Protein AF-A0A7C1DY58-F1 (afdb_monomer)

pLDDT: mean 73.37, std 11.37, range [44.47, 88.31]

Foldseek 3Di:
DDPVVVLVVQLVVQLVVLVVVLVVVLVVLVVLLVCLVPDDDDPVSVVSVVVSVVCCVVPVVVPSSVVSSVVSVVVSVPD

Sequence (79 aa):
MGADFRDALRNYYGGLIGIAVYLVVTAGVSFAAFMAAFGNPTPAAEALLDLAAIYFTVARPLWMIPIAYFLGGLFIRKK

Mean predicted aligned error: 10.34 Å

Solvent-accessible surface area (backbone atoms only — not comparable to full-atom values): 4331 Å² total; per-residue (Å²): 135,60,71,68,59,56,53,52,49,53,44,51,51,34,24,49,50,36,48,50,54,49,51,54,53,51,50,51,49,52,49,52,33,50,55,34,70,77,40,78,97,39,77,68,33,53,54,46,42,53,52,40,50,53,46,53,65,74,53,34,77,76,59,50,55,59,48,24,39,51,50,26,52,58,66,57,72,76,112

Nearest PDB structures (foldseek):
  7f6j-assembly1_C  TM=6.429E-01  e=6.225E+00  Homo sapiens

Structure (mmCIF, N/CA/C/O backbone):
data_AF-A0A7C1DY58-F1
#
_entry.id   AF-A0A7C1DY58-F1
#
loop_
_atom_site.group_PDB
_atom_site.id
_atom_site.type_symbol
_atom_site.label_atom_id
_atom_site.label_alt_id
_atom_site.label_comp_id
_atom_site.label_asym_id
_atom_site.label_entity_id
_atom_site.label_seq_id
_atom_site.pdbx_PDB_ins_code
_atom_site.Cartn_x
_atom_site.Cartn_y
_atom_site.Cartn_z
_atom_site.occupancy
_atom_site.B_iso_or_equiv
_atom_site.auth_seq_id
_atom_site.auth_comp_id
_atom_site.auth_asym_id
_atom_site.auth_atom_id
_atom_site.pdbx_PDB_model_num
ATOM 1 N N . MET A 1 1 ? 27.193 3.192 -25.576 1.00 52.91 1 MET A N 1
ATOM 2 C CA . MET A 1 1 ? 25.863 2.796 -25.060 1.00 52.91 1 MET A CA 1
ATOM 3 C C . MET A 1 1 ? 24.834 3.706 -25.706 1.00 52.91 1 MET A C 1
ATOM 5 O O . MET A 1 1 ? 24.889 4.904 -25.458 1.00 52.91 1 MET A O 1
ATOM 9 N N . GLY A 1 2 ? 24.014 3.164 -26.611 1.00 54.00 2 GLY A N 1
ATOM 10 C CA . GLY A 1 2 ? 23.014 3.927 -27.368 1.00 54.00 2 GLY A CA 1
ATOM 11 C C . GLY A 1 2 ? 21.893 4.464 -26.476 1.00 54.00 2 GLY A C 1
ATOM 12 O O . GLY A 1 2 ? 21.693 3.958 -25.371 1.00 54.00 2 GLY A O 1
ATOM 13 N N . ALA A 1 3 ? 21.195 5.496 -26.952 1.00 62.75 3 ALA A N 1
ATOM 14 C CA . ALA A 1 3 ? 20.108 6.169 -26.237 1.00 62.75 3 ALA A CA 1
ATOM 15 C C . ALA A 1 3 ? 19.055 5.184 -25.677 1.00 62.75 3 ALA A C 1
ATOM 17 O O . ALA A 1 3 ? 18.686 5.303 -24.510 1.00 62.75 3 ALA A O 1
ATOM 18 N N . ASP A 1 4 ? 18.730 4.121 -26.426 1.00 66.38 4 ASP A N 1
ATOM 19 C CA . ASP A 1 4 ? 17.785 3.066 -26.021 1.00 66.38 4 ASP A CA 1
ATOM 20 C C . ASP A 1 4 ? 18.130 2.378 -24.691 1.00 66.38 4 ASP A C 1
ATOM 22 O O . ASP A 1 4 ? 17.245 2.027 -23.913 1.00 66.38 4 ASP A O 1
ATOM 26 N N . PHE A 1 5 ? 19.419 2.200 -24.382 1.00 68.06 5 PHE A N 1
ATOM 27 C CA . PHE A 1 5 ? 19.831 1.535 -23.143 1.00 68.06 5 PHE A CA 1
ATOM 28 C C . PHE A 1 5 ? 19.604 2.423 -21.911 1.00 68.06 5 PHE A C 1
ATOM 30 O O . PHE A 1 5 ? 19.245 1.929 -20.841 1.00 68.06 5 PHE A O 1
ATOM 37 N N . ARG A 1 6 ? 19.779 3.746 -22.052 1.00 69.31 6 ARG A N 1
ATOM 38 C CA . ARG A 1 6 ? 19.483 4.699 -20.969 1.00 69.31 6 ARG A CA 1
ATOM 39 C C . ARG A 1 6 ? 17.985 4.813 -20.722 1.00 69.31 6 ARG A C 1
ATOM 41 O O . ARG A 1 6 ? 17.584 4.875 -19.561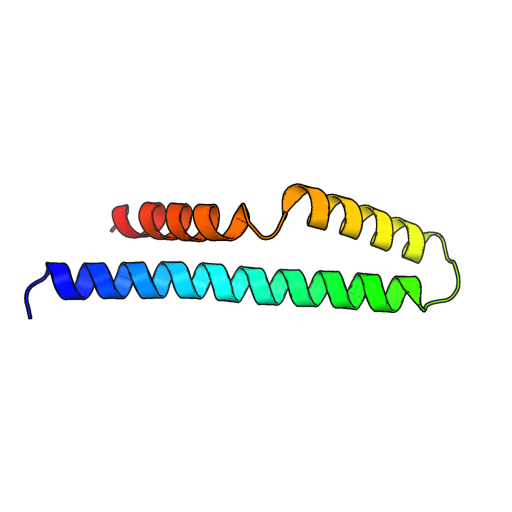 1.00 69.31 6 ARG A O 1
ATOM 48 N N . ASP A 1 7 ? 17.179 4.799 -21.777 1.00 67.19 7 ASP A N 1
ATOM 49 C CA . ASP A 1 7 ? 15.724 4.875 -21.651 1.00 67.19 7 ASP A CA 1
ATOM 50 C C . ASP A 1 7 ? 15.137 3.590 -21.055 1.00 67.19 7 ASP A C 1
ATOM 52 O O . ASP A 1 7 ? 14.306 3.663 -20.147 1.00 67.19 7 ASP A O 1
ATOM 56 N N . ALA A 1 8 ? 15.653 2.419 -21.444 1.00 66.38 8 ALA A N 1
ATOM 57 C CA . ALA A 1 8 ? 15.290 1.143 -20.828 1.00 66.38 8 ALA A CA 1
ATOM 58 C C . ALA A 1 8 ? 15.638 1.099 -19.328 1.00 66.38 8 ALA A C 1
ATOM 60 O O . ALA A 1 8 ? 14.796 0.720 -18.510 1.00 66.38 8 ALA A O 1
ATOM 61 N N . LEU A 1 9 ? 16.842 1.548 -18.947 1.00 70.31 9 LEU A N 1
ATOM 62 C CA . LEU A 1 9 ? 17.241 1.643 -17.540 1.00 70.31 9 LEU A CA 1
ATOM 63 C C . LEU A 1 9 ? 16.342 2.606 -16.761 1.00 70.31 9 LEU A C 1
ATOM 65 O O . LEU A 1 9 ? 15.876 2.272 -15.675 1.00 70.31 9 LEU A O 1
ATOM 69 N N . ARG A 1 10 ? 16.047 3.786 -17.312 1.00 68.69 10 ARG A N 1
ATOM 70 C CA . ARG A 1 10 ? 15.179 4.777 -16.665 1.00 68.69 10 ARG A CA 1
ATOM 71 C C . ARG A 1 10 ? 13.750 4.251 -16.470 1.00 68.69 10 ARG A C 1
ATOM 73 O O . ARG A 1 10 ? 13.158 4.510 -15.424 1.00 68.69 10 ARG A O 1
ATOM 80 N N . ASN A 1 11 ? 13.228 3.473 -17.419 1.00 67.56 11 ASN A N 1
ATOM 81 C CA . ASN A 1 11 ? 11.923 2.814 -17.312 1.00 67.56 11 ASN A CA 1
ATOM 82 C C . ASN A 1 11 ? 11.914 1.710 -16.244 1.00 67.56 11 ASN A C 1
ATOM 84 O O . ASN A 1 11 ? 10.981 1.623 -15.446 1.00 67.56 11 ASN A O 1
ATOM 88 N N . TYR A 1 12 ? 12.993 0.931 -16.167 1.00 70.75 12 TYR A N 1
ATOM 89 C CA . TYR A 1 12 ? 13.191 -0.080 -15.130 1.00 70.75 12 TYR A CA 1
ATOM 90 C C . TYR A 1 12 ? 13.260 0.537 -13.724 1.00 70.75 12 TYR A C 1
ATOM 92 O O . TYR A 1 12 ? 12.565 0.083 -12.815 1.00 70.75 12 TYR A O 1
ATOM 100 N N . TYR A 1 13 ? 14.018 1.627 -13.549 1.00 72.31 13 TYR A N 1
ATOM 101 C CA . TYR A 1 13 ? 14.058 2.366 -12.283 1.00 72.31 13 TYR A CA 1
ATOM 102 C C . TYR A 1 13 ? 12.700 2.986 -11.929 1.00 72.31 13 TYR A C 1
ATOM 104 O O . TYR A 1 13 ? 12.306 2.947 -10.767 1.00 72.31 13 TYR A O 1
ATOM 112 N N . GLY A 1 14 ? 11.953 3.503 -12.912 1.00 70.50 14 GLY A N 1
ATOM 113 C CA . GLY A 1 14 ? 10.591 4.004 -12.705 1.00 70.50 14 GLY A CA 1
ATOM 114 C C . GLY A 1 14 ? 9.632 2.922 -12.194 1.00 70.50 14 GLY A C 1
ATOM 115 O O . GLY A 1 14 ? 8.914 3.147 -11.220 1.00 70.50 14 GLY A O 1
ATOM 116 N N . GLY A 1 15 ? 9.677 1.727 -12.792 1.00 71.38 15 GLY A N 1
ATOM 117 C CA . GLY A 1 15 ? 8.906 0.568 -12.333 1.00 71.38 15 GLY A CA 1
ATOM 118 C C . GLY A 1 15 ? 9.297 0.121 -10.920 1.00 71.38 15 GLY A C 1
ATOM 119 O O . GLY A 1 15 ? 8.426 -0.099 -10.080 1.00 71.38 15 GLY A O 1
ATOM 120 N N . LEU A 1 16 ? 10.599 0.069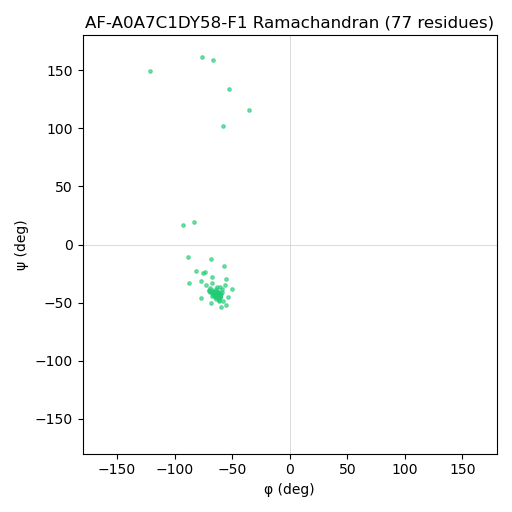 -10.620 1.00 76.31 16 LEU A N 1
ATOM 121 C CA . LEU A 1 16 ? 11.121 -0.253 -9.286 1.00 76.31 16 LEU A CA 1
ATOM 122 C C . LEU A 1 16 ? 10.682 0.746 -8.214 1.00 76.31 16 LEU A C 1
ATOM 124 O O . LEU A 1 16 ? 10.314 0.329 -7.119 1.00 76.31 16 LEU A O 1
ATOM 128 N N . ILE A 1 17 ? 10.683 2.047 -8.517 1.00 78.00 17 ILE A N 1
ATOM 129 C CA . ILE A 1 17 ? 10.200 3.080 -7.590 1.00 78.00 17 ILE A CA 1
ATOM 130 C C . ILE A 1 17 ? 8.705 2.892 -7.325 1.00 78.00 17 ILE A C 1
ATOM 132 O O . ILE A 1 17 ? 8.283 2.945 -6.172 1.00 78.00 17 ILE A O 1
ATOM 136 N N . GLY A 1 18 ? 7.908 2.616 -8.361 1.00 74.19 18 GLY A N 1
ATOM 137 C CA . GLY A 1 18 ? 6.483 2.321 -8.198 1.00 74.19 18 GLY A CA 1
ATOM 138 C C . GLY A 1 18 ? 6.233 1.101 -7.304 1.00 74.19 18 GLY A C 1
ATOM 139 O O . GLY A 1 18 ? 5.391 1.157 -6.408 1.00 74.19 18 GLY A O 1
ATOM 140 N N . ILE A 1 19 ? 7.015 0.032 -7.487 1.00 77.56 19 ILE A N 1
ATOM 141 C CA . ILE A 1 19 ? 6.976 -1.160 -6.627 1.00 77.56 19 ILE A CA 1
ATOM 142 C C . ILE A 1 19 ? 7.385 -0.811 -5.191 1.00 77.56 19 ILE A C 1
ATOM 144 O O . ILE A 1 19 ? 6.706 -1.214 -4.251 1.00 77.56 19 ILE A O 1
ATOM 148 N N . ALA A 1 20 ? 8.457 -0.041 -4.998 1.00 80.12 20 ALA A N 1
ATOM 149 C CA . ALA A 1 20 ? 8.924 0.346 -3.670 1.00 80.12 20 ALA A CA 1
ATOM 150 C C . A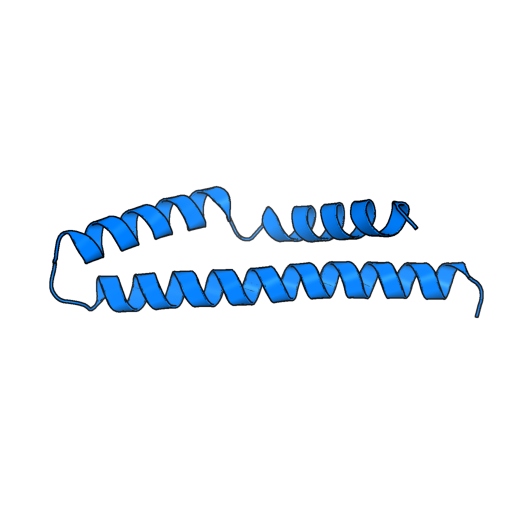LA A 1 20 ? 7.872 1.172 -2.913 1.00 80.12 20 ALA A C 1
ATOM 152 O O . ALA A 1 20 ? 7.572 0.873 -1.759 1.00 80.12 20 ALA A O 1
ATOM 153 N N . VAL A 1 21 ? 7.254 2.160 -3.571 1.00 82.00 21 VAL A N 1
ATOM 154 C CA . VAL A 1 21 ? 6.163 2.959 -2.989 1.00 82.00 21 VAL A CA 1
ATOM 155 C C . VAL A 1 21 ? 4.977 2.069 -2.623 1.00 82.00 21 VAL A C 1
ATOM 157 O O . VAL A 1 21 ? 4.450 2.182 -1.517 1.00 82.00 21 VAL A O 1
ATOM 160 N N . TYR A 1 22 ? 4.589 1.147 -3.509 1.00 79.62 22 TYR A N 1
ATOM 161 C CA . TYR A 1 22 ? 3.525 0.186 -3.227 1.00 79.62 22 TYR A CA 1
ATOM 162 C C . TYR A 1 22 ? 3.820 -0.656 -1.982 1.00 79.62 22 TYR A C 1
ATOM 164 O O . TYR A 1 22 ? 2.963 -0.768 -1.104 1.00 79.62 22 TYR A O 1
ATOM 172 N N . LEU A 1 23 ? 5.028 -1.215 -1.881 1.00 83.88 23 LEU A N 1
ATOM 173 C CA . LEU A 1 23 ? 5.431 -2.044 -0.747 1.00 83.88 23 LEU A CA 1
ATOM 174 C C . LEU A 1 23 ? 5.416 -1.255 0.565 1.00 83.88 23 LEU A C 1
ATOM 176 O O . LEU A 1 23 ? 4.930 -1.771 1.566 1.00 83.88 23 LEU A O 1
ATOM 180 N N . VAL A 1 24 ? 5.882 -0.003 0.560 1.00 86.50 24 VAL A N 1
ATOM 181 C CA . VAL A 1 24 ? 5.874 0.861 1.753 1.00 86.50 24 VAL A CA 1
ATOM 182 C C . VAL A 1 24 ? 4.446 1.166 2.210 1.00 86.50 24 VAL A C 1
ATOM 184 O O . VAL A 1 24 ? 4.141 1.014 3.393 1.00 86.50 24 VAL A O 1
ATOM 187 N N . VAL A 1 25 ? 3.552 1.543 1.289 1.00 85.19 25 VAL A N 1
ATOM 188 C CA . VAL A 1 25 ? 2.140 1.803 1.621 1.00 85.19 25 VAL A CA 1
ATOM 189 C C . VAL A 1 25 ? 1.467 0.528 2.129 1.00 85.19 25 VAL A C 1
ATOM 191 O O . VAL A 1 25 ? 0.809 0.555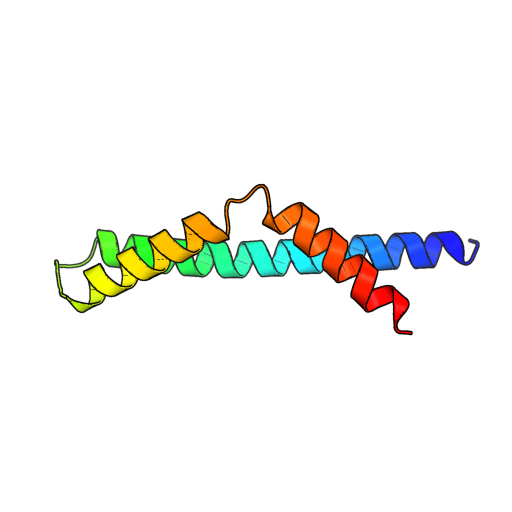 3.167 1.00 85.19 25 VAL A O 1
ATOM 194 N N . THR A 1 26 ? 1.687 -0.599 1.448 1.00 83.94 26 THR A N 1
ATOM 195 C CA . THR A 1 26 ? 1.123 -1.900 1.836 1.00 83.94 26 THR A CA 1
ATOM 196 C C . THR A 1 26 ? 1.597 -2.312 3.224 1.00 83.94 26 THR A C 1
ATOM 198 O O . THR A 1 26 ? 0.785 -2.739 4.044 1.00 83.94 26 THR A O 1
ATOM 201 N N . ALA A 1 27 ? 2.889 -2.156 3.519 1.00 85.56 27 ALA A N 1
ATOM 202 C CA . ALA A 1 27 ? 3.452 -2.457 4.830 1.00 85.56 27 ALA A CA 1
ATOM 203 C C . ALA A 1 27 ? 2.833 -1.574 5.924 1.00 85.56 27 ALA A C 1
ATOM 205 O O . ALA A 1 27 ? 2.455 -2.089 6.973 1.00 85.56 27 ALA A O 1
ATOM 206 N N . GLY A 1 28 ? 2.661 -0.274 5.662 1.00 87.44 28 GLY A N 1
ATOM 207 C CA . GLY A 1 28 ? 2.022 0.656 6.595 1.00 87.44 28 GLY A CA 1
ATOM 208 C C . GLY A 1 28 ? 0.569 0.288 6.904 1.00 87.44 28 GLY A C 1
ATOM 209 O O . GLY A 1 28 ? 0.197 0.193 8.073 1.00 87.44 28 GLY A O 1
ATOM 210 N N . VAL A 1 29 ? -0.237 0.014 5.872 1.00 86.94 29 VAL A N 1
ATOM 211 C CA . VAL A 1 29 ? -1.638 -0.410 6.043 1.00 86.94 29 VAL A CA 1
ATOM 212 C C . VAL A 1 29 ? -1.719 -1.754 6.768 1.00 86.94 29 VAL A C 1
ATOM 214 O O . VAL A 1 29 ? -2.508 -1.898 7.698 1.00 86.94 29 VAL A O 1
ATOM 217 N N . SER A 1 30 ? -0.869 -2.717 6.400 1.00 83.81 30 SER A N 1
ATOM 218 C CA . SER A 1 30 ? -0.813 -4.031 7.057 1.00 83.81 30 SER A CA 1
ATOM 219 C C . SER A 1 30 ? -0.460 -3.905 8.537 1.00 83.81 30 SER A C 1
ATOM 221 O O . SER A 1 30 ? -1.080 -4.555 9.371 1.00 83.81 30 SER A O 1
ATOM 223 N N . PHE A 1 31 ? 0.508 -3.049 8.875 1.00 86.25 31 PHE A N 1
ATOM 224 C CA . PHE A 1 31 ? 0.916 -2.814 10.256 1.00 86.25 31 PHE A CA 1
ATOM 225 C C . PHE A 1 31 ? -0.190 -2.134 11.071 1.00 86.25 31 PHE A C 1
ATOM 227 O O . PHE A 1 31 ? -0.475 -2.563 12.185 1.00 86.25 31 PHE A O 1
ATOM 234 N N . ALA A 1 32 ? -0.860 -1.122 10.512 1.00 85.69 32 ALA A N 1
ATOM 235 C CA . ALA A 1 32 ? -1.988 -0.463 11.168 1.00 85.69 32 ALA A CA 1
ATOM 236 C C . ALA A 1 32 ? -3.160 -1.431 11.401 1.00 85.69 32 ALA A C 1
ATOM 238 O O . ALA A 1 32 ? -3.710 -1.469 12.499 1.00 85.69 32 ALA A O 1
ATOM 239 N N . ALA A 1 33 ? -3.494 -2.254 10.402 1.00 85.06 33 ALA A N 1
ATOM 240 C CA . ALA A 1 33 ? -4.524 -3.283 10.516 1.00 85.06 33 ALA A CA 1
ATOM 241 C C . ALA A 1 33 ? -4.148 -4.355 11.548 1.00 85.06 33 ALA A C 1
ATOM 243 O O . ALA A 1 33 ? -4.985 -4.755 12.350 1.00 85.06 33 ALA A O 1
ATOM 244 N N . PHE A 1 34 ? -2.880 -4.777 11.579 1.00 84.88 34 PHE A N 1
ATOM 245 C CA . PHE A 1 34 ? -2.363 -5.698 12.589 1.00 84.88 34 PHE A CA 1
ATOM 246 C C . PHE A 1 34 ? -2.523 -5.101 13.993 1.00 84.88 34 PHE A C 1
ATOM 2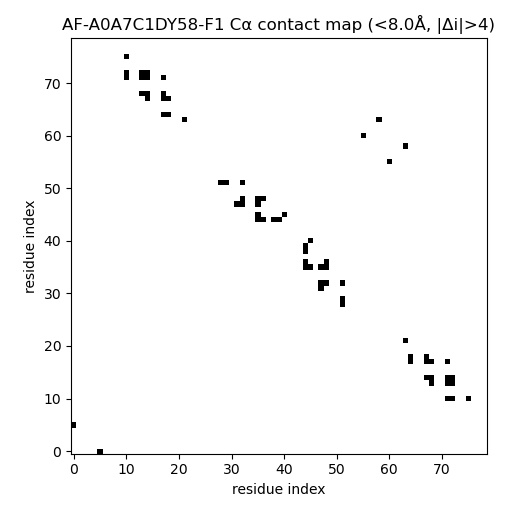48 O O . PHE A 1 34 ? -3.167 -5.700 14.846 1.00 84.88 34 PHE A O 1
ATOM 255 N N . MET A 1 35 ? -2.031 -3.882 14.225 1.00 84.81 35 MET A N 1
ATOM 256 C CA . MET A 1 35 ? -2.164 -3.202 15.520 1.00 84.81 35 MET A CA 1
ATOM 257 C C . MET A 1 35 ? -3.629 -3.006 15.935 1.00 84.81 35 MET A C 1
ATOM 259 O O . MET A 1 35 ? -3.951 -3.170 17.109 1.00 84.81 35 MET A O 1
ATOM 263 N N . ALA A 1 36 ? -4.519 -2.697 14.987 1.00 85.00 36 ALA A N 1
ATOM 264 C CA . ALA A 1 36 ? -5.955 -2.583 15.236 1.00 85.00 36 ALA A CA 1
ATOM 265 C C . ALA A 1 36 ? -6.596 -3.936 15.592 1.00 85.00 36 ALA A C 1
ATOM 267 O O . ALA A 1 36 ? -7.418 -3.986 16.500 1.00 85.00 36 ALA A O 1
ATOM 268 N N . ALA A 1 37 ? -6.186 -5.028 14.941 1.00 81.56 37 ALA A N 1
ATOM 269 C CA . ALA A 1 37 ? -6.677 -6.377 15.224 1.00 81.56 37 ALA A CA 1
ATOM 270 C C . ALA A 1 37 ? -6.237 -6.907 16.602 1.00 81.56 37 ALA A C 1
ATOM 272 O O . ALA A 1 37 ? -6.982 -7.654 17.231 1.00 81.56 37 ALA A O 1
ATOM 273 N N . PHE A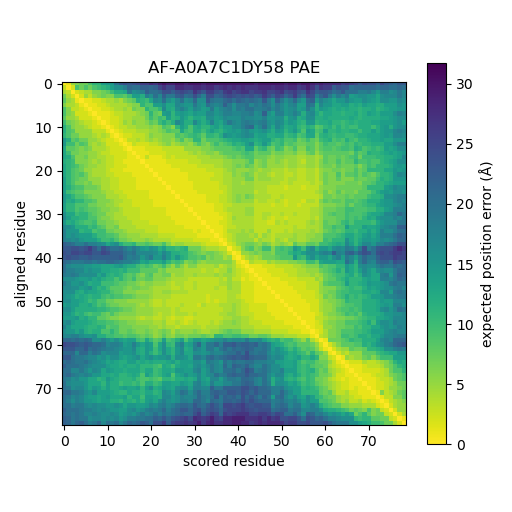 1 38 ? -5.043 -6.530 17.075 1.00 80.75 38 PHE A N 1
ATOM 274 C CA . PHE A 1 38 ? -4.544 -6.893 18.412 1.00 80.75 38 PHE A CA 1
ATOM 275 C C . PHE A 1 38 ? -4.943 -5.894 19.513 1.00 80.75 38 PHE A C 1
ATOM 277 O O . PHE A 1 38 ? -4.738 -6.168 20.696 1.00 80.75 38 PHE A O 1
ATOM 284 N N . GLY A 1 39 ? -5.488 -4.734 19.143 1.00 71.69 39 GLY A N 1
ATOM 285 C CA . GLY A 1 39 ? -5.991 -3.728 20.072 1.00 71.69 39 GLY A CA 1
ATOM 286 C C . GLY A 1 39 ? -7.348 -4.101 20.676 1.00 71.69 39 GLY A C 1
ATOM 287 O O . GLY A 1 39 ? -8.083 -4.930 20.149 1.00 71.69 39 GLY A O 1
ATOM 288 N N . ASN A 1 40 ? -7.698 -3.464 21.797 1.00 69.88 40 ASN A N 1
ATOM 289 C CA . ASN A 1 40 ? -9.029 -3.571 22.408 1.00 69.88 40 ASN A CA 1
ATOM 290 C C . ASN A 1 40 ? -10.122 -3.241 21.359 1.00 69.88 40 ASN A C 1
ATOM 292 O O . ASN A 1 40 ? -9.960 -2.227 20.667 1.00 69.88 40 ASN A O 1
ATOM 296 N N . PRO A 1 41 ? -11.216 -4.025 21.232 1.00 73.19 41 PRO A N 1
ATOM 297 C CA . PRO A 1 41 ? -12.304 -3.747 20.294 1.00 73.19 41 PRO A CA 1
ATOM 298 C C . PRO A 1 41 ? -12.913 -2.372 20.572 1.00 73.19 41 PRO A C 1
ATOM 300 O O . PRO A 1 41 ? -13.670 -2.163 21.518 1.00 73.19 41 PRO A O 1
ATOM 303 N N . THR A 1 42 ? -12.533 -1.410 19.740 1.00 83.94 42 THR A N 1
ATOM 304 C CA . THR A 1 42 ? -13.055 -0.048 19.749 1.00 83.94 42 THR A CA 1
ATOM 305 C C . THR A 1 42 ? -13.653 0.241 18.376 1.00 83.94 42 THR A C 1
ATOM 307 O O . THR A 1 42 ? -13.128 -0.255 17.377 1.00 83.94 42 THR A O 1
ATOM 310 N N . PRO A 1 43 ? -14.686 1.097 18.281 1.00 83.62 43 PRO A N 1
ATOM 311 C CA . PRO A 1 43 ? -15.283 1.460 16.992 1.00 83.62 43 PRO A CA 1
ATOM 312 C C . PRO A 1 43 ? -14.262 2.027 15.990 1.00 83.62 43 PRO A C 1
ATOM 314 O O . PRO A 1 43 ? -14.397 1.867 14.781 1.00 83.62 43 PRO A O 1
ATOM 317 N N . ALA A 1 44 ? -13.204 2.673 16.493 1.00 81.75 44 ALA A N 1
ATOM 318 C CA . ALA A 1 44 ? -12.110 3.184 15.673 1.00 81.75 44 ALA A CA 1
ATOM 319 C C . ALA A 1 44 ? -11.246 2.066 15.063 1.00 81.75 44 ALA A C 1
ATOM 321 O O . ALA A 1 44 ? -10.802 2.197 13.924 1.00 81.75 44 ALA A O 1
ATOM 322 N N . ALA A 1 45 ? -11.011 0.975 15.799 1.00 82.06 45 ALA A N 1
ATOM 323 C CA . ALA A 1 45 ? -10.263 -0.177 15.302 1.00 82.06 45 ALA A CA 1
ATOM 324 C C . ALA A 1 45 ? -11.050 -0.928 14.217 1.00 82.06 45 ALA A C 1
ATOM 326 O O . ALA A 1 45 ? -10.474 -1.283 13.192 1.00 82.06 45 ALA A O 1
ATOM 327 N N . GLU A 1 46 ? -12.364 -1.089 14.394 1.00 84.88 46 GLU A N 1
ATOM 328 C CA . GLU A 1 46 ? -13.244 -1.690 13.381 1.00 84.88 46 GLU A CA 1
ATOM 329 C C . GLU A 1 46 ? -13.247 -0.876 12.080 1.00 84.88 46 GLU A C 1
ATOM 331 O O . GLU A 1 46 ? -13.015 -1.429 11.008 1.00 84.88 46 GLU A O 1
ATOM 336 N N . ALA A 1 47 ? -13.378 0.453 12.169 1.00 86.00 47 ALA A N 1
ATOM 337 C CA . ALA A 1 47 ? -13.307 1.326 10.995 1.00 86.00 47 ALA A CA 1
ATOM 338 C C . ALA A 1 47 ? -11.949 1.239 10.266 1.00 86.00 47 ALA A C 1
ATOM 340 O O . ALA A 1 47 ? -11.888 1.288 9.036 1.00 86.00 47 ALA A O 1
ATOM 341 N N . LEU A 1 48 ? -10.850 1.094 11.014 1.00 85.12 48 LEU A N 1
ATOM 342 C CA . LEU A 1 48 ? -9.508 0.889 10.458 1.00 85.12 48 LEU A CA 1
ATOM 343 C C . LEU A 1 48 ? -9.386 -0.450 9.723 1.00 85.12 48 LEU A C 1
ATOM 345 O O . LEU A 1 48 ? -8.775 -0.507 8.654 1.00 85.12 48 LEU A O 1
ATOM 349 N N . LEU A 1 49 ? -9.972 -1.512 10.276 1.00 86.12 49 LEU A N 1
ATOM 350 C CA . LEU A 1 49 ? -9.998 -2.835 9.657 1.00 86.12 49 LEU A CA 1
ATOM 351 C C . LEU A 1 49 ? -10.844 -2.850 8.378 1.00 86.12 49 LEU A C 1
ATOM 353 O O . LEU A 1 49 ? -10.396 -3.409 7.377 1.00 86.12 49 LEU A O 1
ATOM 357 N N . ASP A 1 50 ? -11.993 -2.172 8.363 1.00 88.31 50 ASP A N 1
ATOM 358 C CA . ASP A 1 50 ? -12.822 -2.023 7.160 1.00 88.31 50 ASP A CA 1
ATOM 359 C C . ASP A 1 50 ? -12.090 -1.250 6.054 1.00 88.31 50 ASP A C 1
ATOM 361 O O . ASP A 1 50 ? -12.065 -1.669 4.892 1.00 88.31 50 ASP A O 1
ATOM 365 N N . LEU A 1 51 ? -11.415 -0.152 6.409 1.00 85.69 51 LEU A N 1
ATOM 366 C CA . LEU A 1 51 ? -10.584 0.602 5.467 1.00 85.69 51 LEU A CA 1
ATOM 367 C C . LEU A 1 51 ? -9.435 -0.249 4.917 1.00 85.69 51 LEU A C 1
ATOM 369 O O . LEU A 1 51 ? -9.156 -0.208 3.715 1.00 85.69 51 LEU A O 1
ATOM 373 N N . ALA A 1 52 ? -8.789 -1.048 5.767 1.00 85.06 52 ALA A N 1
ATOM 374 C CA . ALA A 1 52 ? -7.753 -1.977 5.338 1.00 85.06 52 ALA A CA 1
ATOM 375 C C . ALA A 1 52 ? -8.320 -3.065 4.409 1.00 85.06 52 ALA A C 1
ATOM 377 O O . ALA A 1 52 ? -7.701 -3.383 3.395 1.00 85.06 52 ALA A O 1
ATOM 378 N N . ALA A 1 53 ? -9.514 -3.595 4.684 1.00 84.12 53 ALA A N 1
ATOM 379 C CA . ALA A 1 53 ? -10.174 -4.579 3.830 1.00 84.12 53 ALA A CA 1
ATOM 380 C C . ALA A 1 53 ? -10.494 -4.014 2.435 1.00 84.12 53 ALA A C 1
ATOM 382 O O . ALA A 1 53 ? -10.236 -4.676 1.422 1.00 84.12 53 ALA A O 1
ATOM 383 N N . ILE A 1 54 ? -10.980 -2.769 2.357 1.00 85.31 54 ILE A N 1
ATOM 384 C CA . ILE A 1 54 ? -11.178 -2.057 1.084 1.00 85.31 54 ILE A CA 1
ATOM 385 C C . ILE A 1 54 ? -9.838 -1.893 0.366 1.00 85.31 54 ILE A C 1
ATOM 387 O O . ILE A 1 54 ? -9.733 -2.227 -0.818 1.00 85.31 54 ILE A O 1
ATOM 391 N N . TYR A 1 55 ? -8.803 -1.445 1.086 1.00 83.19 55 TYR A N 1
ATOM 392 C CA . TYR A 1 55 ? -7.459 -1.314 0.536 1.00 83.19 55 TYR A CA 1
ATOM 393 C C . TYR A 1 55 ? -6.976 -2.636 -0.060 1.00 83.19 55 TYR A C 1
ATOM 395 O O . TYR A 1 55 ? -6.624 -2.648 -1.229 1.00 83.19 55 TYR A O 1
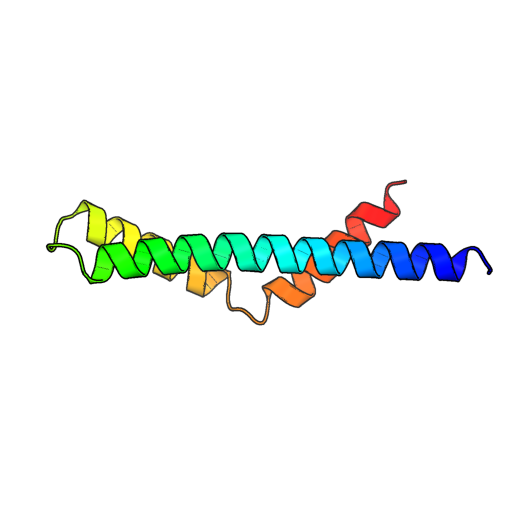ATOM 403 N N . PHE A 1 56 ? -7.025 -3.760 0.658 1.00 80.44 56 PHE A N 1
ATOM 404 C CA . PHE A 1 56 ? -6.560 -5.053 0.137 1.00 80.44 56 PHE A CA 1
ATOM 405 C C . PHE A 1 56 ? -7.423 -5.608 -1.003 1.00 80.44 56 PHE A C 1
ATOM 407 O O . PHE A 1 56 ? -6.913 -6.325 -1.868 1.00 80.44 56 PHE A O 1
ATOM 414 N N . THR A 1 57 ? -8.710 -5.260 -1.044 1.00 81.56 57 THR A N 1
ATOM 415 C CA . THR A 1 57 ? -9.605 -5.639 -2.145 1.00 81.56 57 THR A CA 1
ATOM 416 C C . THR A 1 57 ? -9.216 -4.931 -3.441 1.00 81.56 57 THR A C 1
ATOM 418 O O . THR A 1 57 ? -9.144 -5.563 -4.496 1.00 81.56 57 THR A O 1
ATOM 421 N N . VAL A 1 58 ? -8.918 -3.632 -3.359 1.00 76.12 58 VAL A N 1
ATOM 422 C CA . VAL A 1 58 ? -8.490 -2.816 -4.505 1.00 76.12 58 VAL A CA 1
ATOM 423 C C . VAL A 1 58 ? -7.029 -3.093 -4.859 1.00 76.12 58 VAL A C 1
ATOM 425 O O . VAL A 1 58 ? -6.684 -3.314 -6.017 1.00 76.12 58 VAL A O 1
ATOM 428 N N . ALA A 1 59 ? -6.167 -3.128 -3.849 1.00 66.81 59 ALA A N 1
ATOM 429 C CA . ALA A 1 59 ? -4.723 -3.267 -3.954 1.00 66.81 59 ALA A CA 1
ATOM 430 C C . ALA A 1 59 ? -4.268 -4.722 -4.101 1.00 66.81 59 ALA A C 1
ATOM 432 O O . ALA A 1 59 ? -3.094 -4.993 -3.836 1.00 66.81 59 ALA A O 1
ATOM 433 N N . ARG A 1 60 ? -5.164 -5.645 -4.517 1.00 65.56 60 ARG A N 1
ATOM 434 C CA . ARG A 1 60 ? -4.853 -7.060 -4.789 1.00 65.56 60 ARG A CA 1
ATOM 435 C C . ARG A 1 60 ? -3.444 -7.139 -5.388 1.00 65.56 60 ARG A C 1
ATOM 437 O O . ARG A 1 60 ? -3.249 -6.595 -6.479 1.00 65.56 60 ARG A O 1
ATOM 444 N N . PRO A 1 61 ? -2.473 -7.779 -4.711 1.00 57.34 61 PRO A N 1
ATOM 445 C CA . PRO A 1 61 ? -1.041 -7.554 -4.949 1.00 57.34 61 PRO A CA 1
ATOM 446 C C . PRO A 1 61 ? -0.566 -7.790 -6.387 1.00 57.34 61 PRO A C 1
ATOM 448 O O . PRO A 1 61 ? 0.463 -7.269 -6.805 1.00 57.34 61 PRO A O 1
ATOM 451 N N . LEU A 1 62 ? -1.354 -8.514 -7.181 1.00 55.81 62 LEU A N 1
ATOM 452 C CA . LEU A 1 62 ? -1.096 -8.795 -8.589 1.00 55.81 62 LEU A CA 1
ATOM 453 C C . LEU A 1 62 ? -1.502 -7.670 -9.560 1.00 55.81 62 LEU A C 1
ATOM 455 O O . LEU A 1 62 ? -0.954 -7.622 -10.654 1.00 55.81 62 LEU A O 1
ATOM 459 N N . TRP A 1 63 ? -2.422 -6.763 -9.204 1.00 58.38 63 TRP A N 1
ATOM 460 C CA . TRP A 1 63 ? -2.882 -5.683 -10.098 1.00 58.38 63 TRP A CA 1
ATOM 461 C C . TRP A 1 63 ? -2.004 -4.434 -10.013 1.00 58.38 63 TRP A C 1
ATOM 463 O O . TRP A 1 63 ? -1.780 -3.756 -11.017 1.00 58.38 63 TRP A O 1
ATOM 473 N N . MET A 1 64 ? -1.451 -4.145 -8.834 1.00 57.00 64 MET A N 1
ATOM 474 C CA . MET A 1 64 ? -0.650 -2.940 -8.628 1.00 57.00 64 MET A CA 1
ATOM 475 C C . MET A 1 64 ? 0.754 -3.004 -9.237 1.00 57.00 64 MET A C 1
ATOM 477 O O . MET A 1 64 ? 1.283 -1.956 -9.590 1.00 57.00 64 MET A O 1
ATOM 481 N N . ILE A 1 65 ? 1.339 -4.189 -9.441 1.00 62.28 65 ILE A N 1
ATOM 482 C CA . ILE A 1 65 ? 2.642 -4.323 -10.119 1.00 62.28 65 ILE A CA 1
ATOM 483 C C . ILE A 1 65 ? 2.535 -3.944 -11.615 1.00 62.28 65 ILE A C 1
ATOM 485 O O . ILE A 1 65 ? 3.295 -3.078 -12.055 1.00 62.28 65 ILE A O 1
ATOM 489 N N . PRO A 1 66 ? 1.576 -4.485 -12.400 1.00 65.25 66 PRO A N 1
ATOM 490 C CA . PRO A 1 66 ? 1.311 -4.021 -13.762 1.00 65.25 66 PRO A CA 1
ATOM 491 C C . PRO A 1 66 ? 0.942 -2.538 -13.835 1.00 65.25 66 PRO A C 1
ATOM 493 O O . PRO A 1 66 ? 1.430 -1.839 -14.718 1.00 65.25 66 PRO A O 1
ATOM 496 N N . ILE A 1 67 ? 0.122 -2.035 -12.903 1.00 65.81 67 ILE A N 1
ATOM 497 C CA . ILE A 1 67 ? -0.276 -0.619 -12.872 1.00 65.81 67 ILE A CA 1
ATOM 498 C C . ILE A 1 67 ? 0.923 0.285 -12.560 1.00 65.81 67 ILE A C 1
ATOM 500 O O . ILE A 1 67 ? 1.084 1.310 -13.213 1.00 65.81 67 ILE A O 1
ATOM 504 N N . ALA A 1 68 ? 1.800 -0.090 -11.627 1.00 61.47 68 ALA A N 1
ATOM 505 C CA . ALA A 1 68 ? 3.029 0.647 -11.334 1.00 61.47 68 ALA A CA 1
ATOM 506 C C . ALA A 1 68 ? 3.969 0.692 -12.550 1.00 61.47 68 ALA A C 1
ATOM 508 O O . ALA A 1 68 ? 4.518 1.748 -12.861 1.00 61.47 68 ALA A O 1
ATOM 509 N N . TYR A 1 69 ? 4.094 -0.418 -13.285 1.00 62.94 69 TYR A N 1
ATOM 510 C CA . TYR A 1 69 ? 4.829 -0.461 -14.552 1.00 62.94 69 TYR A CA 1
ATOM 511 C C . TYR A 1 69 ? 4.185 0.419 -15.632 1.00 62.94 69 TYR A C 1
ATOM 513 O O . TYR A 1 69 ? 4.879 1.171 -16.316 1.00 62.94 69 TYR A O 1
ATOM 521 N N . PHE A 1 70 ? 2.860 0.360 -15.768 1.00 67.00 70 PHE A N 1
ATOM 522 C CA . PHE A 1 70 ? 2.107 1.146 -16.744 1.00 67.00 70 PHE A CA 1
ATOM 523 C C . PHE A 1 70 ? 2.186 2.650 -16.452 1.00 67.00 70 PHE A C 1
ATOM 525 O O . PHE A 1 70 ? 2.450 3.447 -17.351 1.00 67.00 70 PHE A O 1
ATOM 532 N N . LEU A 1 71 ? 2.032 3.045 -15.186 1.00 64.50 71 LEU A N 1
ATOM 533 C CA . LEU A 1 71 ? 2.200 4.424 -14.737 1.00 64.50 71 LEU A CA 1
ATOM 534 C C . LEU A 1 71 ? 3.649 4.889 -14.922 1.00 64.50 71 LEU A C 1
ATOM 536 O O . LEU A 1 71 ? 3.861 5.965 -15.476 1.00 64.50 71 LEU A O 1
ATOM 540 N N . GLY A 1 72 ? 4.642 4.075 -14.553 1.00 61.41 72 GLY A N 1
ATOM 541 C CA . GLY A 1 72 ? 6.056 4.365 -14.813 1.00 61.41 72 GLY A CA 1
ATOM 542 C C . GLY A 1 72 ? 6.333 4.652 -16.294 1.00 61.41 72 GLY A C 1
ATOM 543 O O . GLY A 1 72 ? 6.950 5.668 -16.618 1.00 61.41 72 GLY A O 1
ATOM 544 N N . GLY A 1 73 ? 5.783 3.830 -17.195 1.00 63.25 73 GLY A N 1
ATOM 545 C CA . GLY A 1 73 ? 5.884 4.030 -18.644 1.00 63.25 73 GLY A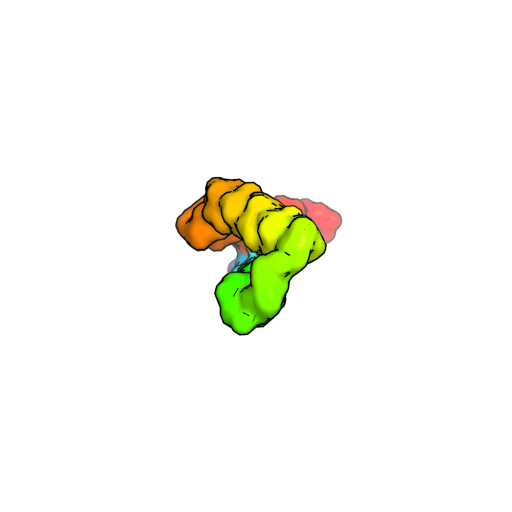 CA 1
ATOM 546 C C . GLY A 1 73 ? 5.163 5.285 -19.156 1.00 63.25 73 GLY A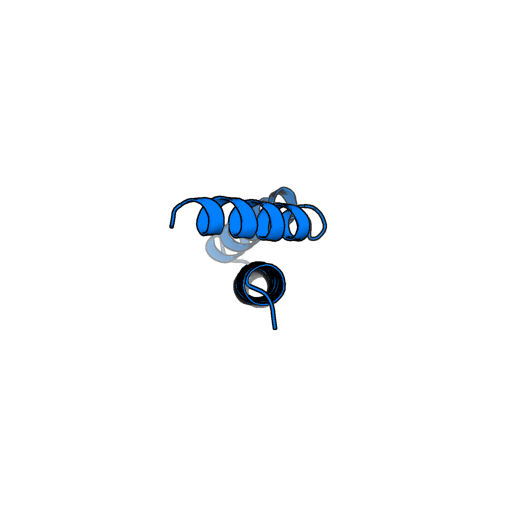 C 1
ATOM 547 O O . GLY A 1 73 ? 5.703 6.015 -19.990 1.00 63.25 73 GLY A O 1
ATOM 548 N N . LEU A 1 74 ? 3.969 5.591 -18.636 1.00 64.00 74 LEU A N 1
ATOM 549 C CA . LEU A 1 74 ? 3.210 6.793 -19.007 1.00 64.00 74 LEU A CA 1
ATOM 550 C C . LEU A 1 74 ? 3.895 8.091 -18.559 1.00 64.00 74 LEU A C 1
ATOM 552 O O . LEU A 1 74 ? 3.917 9.064 -19.315 1.00 64.00 74 LEU A O 1
ATOM 556 N N . PHE A 1 75 ? 4.471 8.118 -17.355 1.00 60.50 75 PHE A N 1
ATOM 557 C CA . PHE A 1 75 ? 5.146 9.305 -16.823 1.00 60.50 75 PHE A CA 1
ATOM 558 C C . PHE A 1 75 ? 6.505 9.574 -17.492 1.00 60.50 75 PHE A C 1
ATOM 560 O O . PHE A 1 75 ? 6.938 10.726 -17.536 1.00 60.50 75 PHE A O 1
ATOM 567 N N . ILE A 1 76 ? 7.160 8.561 -18.074 1.00 53.56 76 ILE A N 1
ATOM 568 C CA . ILE A 1 76 ? 8.418 8.737 -18.822 1.00 53.56 76 ILE A CA 1
ATOM 569 C C . ILE A 1 76 ? 8.188 9.324 -20.217 1.00 53.56 76 ILE A C 1
ATOM 571 O O . ILE A 1 76 ? 9.010 10.121 -20.665 1.00 53.56 76 ILE A O 1
ATOM 575 N N . ARG A 1 77 ? 7.051 9.034 -20.865 1.00 50.38 77 ARG A N 1
ATOM 576 C CA . ARG A 1 77 ? 6.730 9.555 -22.208 1.00 50.38 77 ARG A CA 1
ATOM 577 C C . ARG A 1 77 ? 6.476 11.072 -22.248 1.00 50.38 77 ARG A C 1
ATOM 579 O O . ARG A 1 77 ? 6.416 11.645 -23.330 1.00 50.38 77 ARG A O 1
ATOM 586 N N . LYS A 1 78 ? 6.314 11.732 -21.095 1.00 46.94 78 LYS A N 1
ATOM 587 C CA . LYS A 1 78 ? 6.023 13.176 -20.999 1.00 46.94 78 LYS A CA 1
ATOM 588 C C . LYS A 1 78 ? 7.258 14.086 -20.856 1.00 46.94 78 LYS A C 1
ATOM 590 O O . LYS A 1 78 ? 7.091 15.243 -20.475 1.00 46.94 78 LYS A O 1
ATOM 595 N N . LYS A 1 79 ? 8.470 13.607 -21.153 1.00 44.47 79 LYS A N 1
ATOM 596 C CA . LYS A 1 79 ? 9.677 14.447 -21.241 1.00 44.47 79 LYS A CA 1
ATOM 597 C C . LYS A 1 79 ? 10.363 14.297 -22.584 1.00 44.47 79 LYS A C 1
ATOM 599 O O . LYS A 1 79 ? 10.706 13.141 -22.903 1.00 44.47 79 LYS A O 1
#

Secondary structure (DSSP, 8-state):
--HHHHHHHHHHHHHHHHHHHHHHHHHHHHHHHHHHHHS---HHHHHHHHHHHHHHHHT-HHHHHHHHHHHHHHHHTT-

Radius of gyration: 17.41 Å; Cα contacts (8 Å, |Δi|>4): 35; chains: 1; bounding box: 41×23×50 Å